Protein AF-A0A3D5JUI8-F1 (afdb_monomer)

Sequence (138 aa):
DAGSLAANGDERTTYNVAFNSLKAGNYEDSAQLFLSFLELYPNGVYTPNALYWLGESYYATRNFPLAEAQFRDLISRYPTHDKASGGLLKIGLSQYGEGKVDQAQATLEQVVSAYPGTDAARTAQDRLQSIRLGQQIR

Radius of gyration: 16.25 Å; Cα contacts (8 Å, |Δi|>4): 179; chains: 1; bounding box: 32×28×53 Å

Structure (mmCIF, N/CA/C/O backbone):
data_AF-A0A3D5JUI8-F1
#
_entry.id   AF-A0A3D5JUI8-F1
#
loop_
_atom_site.group_PDB
_atom_site.id
_atom_site.type_symbol
_atom_site.label_atom_id
_atom_site.label_alt_id
_atom_site.label_comp_id
_atom_site.label_asym_id
_atom_site.label_entity_id
_atom_site.label_seq_id
_atom_site.pdbx_PDB_ins_code
_atom_site.Cartn_x
_atom_site.Cartn_y
_atom_site.Cartn_z
_atom_site.occupancy
_atom_site.B_iso_or_equiv
_atom_site.auth_seq_id
_atom_site.auth_comp_id
_atom_site.auth_asym_id
_atom_site.auth_atom_id
_atom_site.pdbx_PDB_model_num
ATOM 1 N N . ASP A 1 1 ? 11.930 -17.073 -26.092 1.00 52.81 1 ASP A N 1
ATOM 2 C CA . ASP A 1 1 ? 12.515 -16.221 -27.147 1.00 52.81 1 ASP A CA 1
ATOM 3 C C . ASP A 1 1 ? 13.306 -15.096 -26.466 1.00 52.81 1 ASP A C 1
ATOM 5 O O . ASP A 1 1 ? 12.970 -14.732 -25.343 1.00 52.81 1 ASP A O 1
ATOM 9 N N . ALA A 1 2 ? 14.390 -14.629 -27.091 1.00 62.12 2 ALA A N 1
ATOM 10 C CA . ALA A 1 2 ? 15.271 -13.571 -26.598 1.00 62.12 2 ALA A CA 1
ATOM 11 C C . ALA A 1 2 ? 14.560 -12.221 -26.362 1.00 62.12 2 ALA A C 1
ATOM 13 O O . ALA A 1 2 ? 14.955 -11.498 -25.450 1.00 62.12 2 ALA A O 1
ATOM 14 N N . GLY A 1 3 ? 13.489 -11.909 -27.102 1.00 62.62 3 GLY A N 1
ATOM 15 C CA . GLY A 1 3 ? 12.701 -10.684 -26.919 1.00 62.62 3 GLY A CA 1
ATOM 16 C C . GLY A 1 3 ? 12.006 -10.613 -25.556 1.00 62.62 3 GLY A C 1
ATOM 17 O O . GLY A 1 3 ? 12.079 -9.597 -24.872 1.00 62.62 3 GLY A O 1
ATOM 18 N N . SER A 1 4 ? 11.424 -11.727 -25.100 1.00 65.38 4 SER A N 1
ATOM 19 C CA . SER A 1 4 ? 10.832 -11.838 -23.756 1.00 65.38 4 SER A CA 1
ATOM 20 C C . SER A 1 4 ? 11.877 -11.720 -22.638 1.00 65.38 4 SER A C 1
ATOM 22 O O . SER A 1 4 ? 11.580 -11.175 -21.578 1.00 65.38 4 SER A O 1
ATOM 24 N N . LEU A 1 5 ? 13.100 -12.213 -22.854 1.00 66.12 5 LEU A N 1
ATOM 25 C CA . LEU A 1 5 ? 14.176 -12.125 -21.861 1.00 66.12 5 LEU A CA 1
ATOM 26 C C . LEU A 1 5 ? 14.736 -10.702 -21.748 1.00 66.12 5 LEU A C 1
ATOM 28 O O . LEU A 1 5 ? 15.009 -10.257 -20.635 1.00 66.12 5 LEU A O 1
ATOM 32 N N . ALA A 1 6 ? 14.868 -9.993 -22.872 1.00 69.19 6 ALA A N 1
ATOM 33 C CA . ALA A 1 6 ? 15.274 -8.590 -22.897 1.00 69.19 6 ALA A CA 1
ATOM 34 C C . ALA A 1 6 ? 14.216 -7.691 -22.239 1.00 69.19 6 ALA A C 1
ATOM 36 O O . ALA A 1 6 ? 14.548 -6.957 -21.314 1.00 69.19 6 ALA A O 1
ATOM 37 N N . ALA A 1 7 ? 12.937 -7.853 -22.600 1.00 71.31 7 ALA A N 1
ATOM 38 C CA . ALA A 1 7 ? 11.834 -7.107 -21.988 1.00 71.31 7 ALA A CA 1
ATOM 39 C C . ALA A 1 7 ? 11.749 -7.323 -20.465 1.00 71.31 7 ALA A C 1
ATOM 41 O O . ALA A 1 7 ? 11.572 -6.369 -19.714 1.00 71.31 7 ALA A O 1
ATOM 42 N N . ASN A 1 8 ? 11.960 -8.555 -19.989 1.00 74.50 8 ASN A N 1
ATOM 43 C CA . ASN A 1 8 ? 12.016 -8.848 -18.552 1.00 74.50 8 ASN A CA 1
ATOM 44 C C . ASN A 1 8 ? 13.255 -8.236 -17.864 1.00 74.50 8 ASN A C 1
ATOM 46 O O . ASN A 1 8 ? 13.213 -7.917 -16.673 1.00 74.50 8 ASN A O 1
ATOM 50 N N . GLY A 1 9 ? 14.375 -8.113 -18.584 1.00 80.88 9 GLY A N 1
ATOM 51 C CA . GLY A 1 9 ? 15.583 -7.439 -18.107 1.00 80.88 9 GLY A CA 1
ATOM 52 C C . GLY A 1 9 ? 15.373 -5.934 -17.947 1.00 80.88 9 GLY A C 1
ATOM 53 O O . GLY A 1 9 ? 15.749 -5.368 -16.914 1.00 80.88 9 GLY A O 1
ATOM 54 N N . ASP A 1 10 ? 14.710 -5.317 -18.922 1.00 91.50 10 ASP A N 1
ATOM 55 C CA . ASP A 1 10 ? 14.347 -3.901 -18.899 1.00 91.50 10 ASP A CA 1
ATOM 56 C C . ASP A 1 10 ? 13.319 -3.623 -17.794 1.00 91.50 10 ASP A C 1
ATOM 58 O O . ASP A 1 10 ? 13.539 -2.739 -16.965 1.00 91.50 10 ASP A O 1
ATOM 62 N N . GLU A 1 11 ? 12.280 -4.458 -17.675 1.00 94.62 11 GLU A N 1
ATOM 63 C CA . GLU A 1 11 ? 11.277 -4.373 -16.608 1.00 94.62 11 GLU A CA 1
ATOM 64 C C . GLU A 1 11 ? 11.931 -4.438 -15.220 1.00 94.62 11 GLU A C 1
ATOM 66 O O . GLU A 1 11 ? 11.733 -3.557 -14.380 1.00 94.62 11 GLU A O 1
ATOM 71 N N . ARG A 1 12 ? 12.776 -5.448 -14.974 1.00 96.56 12 ARG A N 1
ATOM 72 C CA . ARG A 1 12 ? 13.485 -5.585 -13.693 1.00 96.56 12 ARG A CA 1
ATOM 73 C C . ARG A 1 12 ? 14.333 -4.353 -13.384 1.00 96.56 12 ARG A C 1
ATOM 75 O O . ARG A 1 12 ? 14.403 -3.929 -12.230 1.00 96.56 12 ARG A O 1
ATOM 82 N N . THR A 1 13 ? 15.001 -3.799 -14.391 1.00 96.88 13 THR A N 1
ATOM 83 C CA . THR A 1 13 ? 15.871 -2.632 -14.223 1.00 96.88 13 THR A CA 1
ATOM 84 C C . THR A 1 13 ? 15.052 -1.400 -13.853 1.00 96.88 13 THR A C 1
ATOM 86 O O . THR A 1 13 ? 15.365 -0.750 -12.855 1.00 96.88 13 THR A O 1
ATOM 89 N N . THR A 1 14 ? 13.961 -1.124 -14.573 1.00 97.44 14 THR A N 1
ATOM 90 C CA . THR A 1 14 ? 13.052 -0.011 -14.262 1.00 97.44 14 THR A CA 1
ATOM 91 C C . THR A 1 14 ? 12.440 -0.160 -12.867 1.00 97.44 14 THR A C 1
ATOM 93 O O . THR A 1 14 ? 12.441 0.795 -12.089 1.00 97.44 14 THR A O 1
ATOM 96 N N . TYR A 1 15 ? 11.997 -1.367 -12.500 1.00 98.50 15 TYR A N 1
ATOM 97 C CA . TYR A 1 15 ? 11.473 -1.652 -11.163 1.00 98.50 15 TYR A CA 1
ATOM 98 C C . TYR A 1 15 ? 12.509 -1.366 -10.064 1.00 98.50 15 TYR A C 1
ATOM 100 O O . TYR A 1 15 ? 12.202 -0.721 -9.060 1.00 98.50 15 TYR A O 1
ATOM 108 N N . ASN A 1 16 ? 13.755 -1.813 -10.249 1.00 98.44 16 ASN A N 1
ATOM 109 C CA . ASN A 1 16 ? 14.815 -1.635 -9.257 1.00 98.44 16 ASN A CA 1
ATOM 110 C C . ASN A 1 16 ? 15.159 -0.159 -9.017 1.00 98.44 16 ASN A C 1
ATOM 112 O O . ASN A 1 16 ? 15.476 0.206 -7.887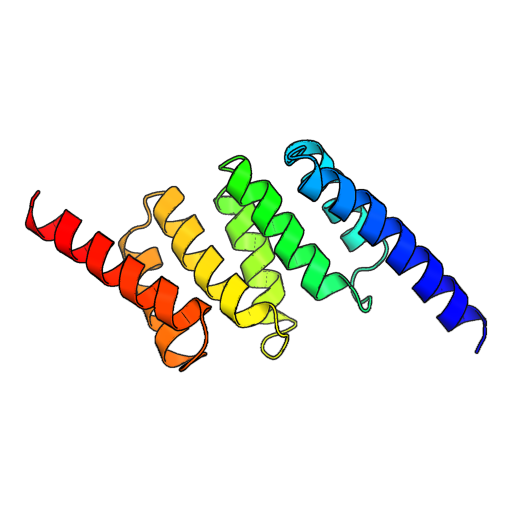 1.00 98.44 16 ASN A O 1
ATOM 116 N N . VAL A 1 17 ? 15.077 0.696 -10.042 1.00 98.50 17 VAL A N 1
ATOM 117 C CA . VAL A 1 17 ? 15.276 2.147 -9.887 1.00 98.50 17 VAL A CA 1
ATOM 118 C C . VAL A 1 17 ? 14.219 2.735 -8.947 1.00 98.50 17 VAL A C 1
ATOM 120 O O . VAL A 1 17 ? 14.570 3.390 -7.963 1.00 98.50 17 VAL A O 1
ATOM 123 N N . ALA A 1 18 ? 12.939 2.431 -9.183 1.00 98.56 18 ALA A N 1
ATOM 124 C CA . ALA A 1 18 ? 11.836 2.875 -8.330 1.00 98.56 18 ALA A CA 1
ATOM 125 C C . ALA A 1 18 ? 11.953 2.336 -6.892 1.00 98.56 18 ALA A C 1
ATOM 127 O O . ALA A 1 18 ? 11.775 3.069 -5.914 1.00 98.56 18 ALA A O 1
ATOM 128 N N . PHE A 1 19 ? 12.318 1.059 -6.759 1.00 98.62 19 PHE A N 1
ATOM 129 C CA . PHE A 1 19 ? 12.464 0.394 -5.469 1.00 98.62 19 PHE A CA 1
ATOM 130 C C . PHE A 1 19 ? 13.663 0.909 -4.660 1.00 98.62 19 PHE A C 1
ATOM 132 O O . PHE A 1 19 ? 13.582 1.028 -3.438 1.00 98.62 19 PHE A O 1
ATOM 139 N N . ASN A 1 20 ? 14.770 1.268 -5.313 1.00 98.75 20 ASN A N 1
ATOM 140 C CA . ASN A 1 20 ? 15.912 1.879 -4.634 1.00 98.75 20 ASN A CA 1
ATOM 141 C C . ASN A 1 20 ? 15.560 3.255 -4.057 1.00 98.75 20 ASN A C 1
ATOM 143 O O . ASN A 1 20 ? 15.984 3.562 -2.945 1.00 98.75 20 ASN A O 1
ATOM 147 N N . SER A 1 21 ? 14.741 4.040 -4.765 1.00 98.75 21 SER A N 1
ATOM 148 C CA . SER A 1 21 ? 14.217 5.310 -4.251 1.00 98.75 21 SER A CA 1
ATOM 149 C C . SER A 1 21 ? 13.364 5.103 -2.990 1.00 98.75 21 SER A C 1
ATOM 151 O O . SER A 1 21 ? 13.581 5.762 -1.972 1.00 98.75 21 SER A O 1
ATOM 153 N N . LEU A 1 22 ? 12.488 4.087 -2.995 1.00 98.62 22 LEU A N 1
ATOM 154 C CA . LEU A 1 22 ? 11.706 3.692 -1.815 1.00 98.62 22 LEU A CA 1
ATOM 155 C C . LEU A 1 22 ? 12.609 3.332 -0.632 1.00 98.62 22 LEU A C 1
ATOM 157 O O . LEU A 1 22 ? 12.411 3.824 0.477 1.00 98.62 22 LEU A O 1
ATOM 161 N N . LYS A 1 23 ? 13.624 2.491 -0.863 1.00 98.44 23 LYS A N 1
ATOM 162 C CA . LYS A 1 23 ? 14.578 2.074 0.176 1.00 98.44 23 LYS A CA 1
ATOM 163 C C . LYS A 1 23 ? 15.387 3.234 0.753 1.00 98.44 23 LYS A C 1
ATOM 165 O O . LYS A 1 23 ? 15.807 3.149 1.903 1.00 98.44 23 LYS A O 1
ATOM 170 N N . ALA A 1 24 ? 15.624 4.277 -0.038 1.00 98.56 24 ALA A N 1
ATOM 171 C CA . ALA A 1 24 ? 16.285 5.496 0.410 1.00 98.56 24 ALA A CA 1
ATOM 172 C C . ALA A 1 24 ? 15.360 6.413 1.236 1.00 98.56 24 ALA A C 1
ATOM 174 O O . ALA A 1 24 ? 15.831 7.400 1.790 1.00 98.56 24 ALA A O 1
ATOM 175 N N . GLY A 1 25 ? 14.065 6.090 1.342 1.00 98.44 25 GLY A N 1
ATOM 176 C CA . GLY A 1 25 ? 13.062 6.927 2.003 1.00 98.44 25 GLY A CA 1
ATOM 177 C C . GLY A 1 25 ? 12.546 8.073 1.129 1.00 98.44 25 GLY A C 1
ATOM 178 O O . GLY A 1 25 ? 11.786 8.914 1.608 1.00 98.44 25 GLY A O 1
ATOM 179 N N . ASN A 1 26 ? 12.917 8.103 -0.152 1.00 98.69 26 ASN A N 1
ATOM 180 C CA . ASN A 1 26 ? 12.501 9.127 -1.107 1.00 98.69 26 ASN A CA 1
ATOM 181 C C . ASN A 1 26 ? 11.126 8.756 -1.678 1.00 98.69 26 ASN A C 1
ATOM 183 O O . ASN A 1 26 ? 10.984 8.353 -2.832 1.00 98.69 26 ASN A O 1
ATOM 187 N N . TYR A 1 27 ? 10.097 8.812 -0.835 1.00 98.62 27 TYR A N 1
ATOM 188 C CA . TYR A 1 27 ? 8.779 8.267 -1.166 1.00 98.62 27 TYR A CA 1
ATOM 189 C C . TYR A 1 27 ? 8.077 9.010 -2.313 1.00 98.62 27 TYR A C 1
ATOM 191 O O . TYR A 1 27 ? 7.399 8.372 -3.114 1.00 98.62 27 TYR A O 1
ATOM 199 N N . GLU A 1 28 ? 8.260 10.326 -2.439 1.00 98.56 28 GLU A N 1
ATOM 200 C CA . GLU A 1 28 ? 7.693 11.103 -3.555 1.00 98.56 28 GLU A CA 1
ATOM 201 C C . GLU A 1 28 ? 8.310 10.686 -4.898 1.00 98.56 28 GLU A C 1
ATOM 203 O O . GLU A 1 28 ? 7.583 10.322 -5.824 1.00 98.56 28 GLU A O 1
ATOM 208 N N . ASP A 1 29 ? 9.643 10.629 -4.973 1.00 98.69 29 ASP A N 1
ATOM 209 C CA . ASP A 1 29 ? 10.366 10.151 -6.158 1.00 98.69 29 ASP A CA 1
ATOM 210 C C . ASP A 1 29 ? 10.005 8.700 -6.481 1.00 98.69 29 ASP A C 1
ATOM 212 O O . ASP A 1 29 ? 9.784 8.336 -7.635 1.00 98.69 29 ASP A O 1
ATOM 216 N N . SER A 1 30 ? 9.925 7.850 -5.455 1.00 98.88 30 SER A N 1
ATOM 217 C CA . SER A 1 30 ? 9.511 6.460 -5.610 1.00 98.88 30 SER A CA 1
ATOM 218 C C . SER A 1 30 ? 8.117 6.347 -6.223 1.00 98.88 30 SER A C 1
ATOM 220 O O . SER A 1 30 ? 7.926 5.527 -7.121 1.00 98.88 30 SER A O 1
ATOM 222 N N . ALA A 1 31 ? 7.161 7.172 -5.786 1.00 98.88 31 ALA A N 1
ATOM 223 C CA . ALA A 1 31 ? 5.819 7.169 -6.349 1.00 98.88 31 ALA A CA 1
ATOM 224 C C . ALA A 1 31 ? 5.833 7.539 -7.840 1.00 98.88 31 ALA A C 1
ATOM 226 O O . ALA A 1 31 ? 5.231 6.834 -8.647 1.00 98.88 31 ALA A O 1
ATOM 227 N N . GLN A 1 32 ? 6.579 8.576 -8.230 1.00 98.75 32 GLN A N 1
ATOM 228 C CA . GLN A 1 32 ? 6.706 8.956 -9.643 1.00 98.75 32 GLN A CA 1
AT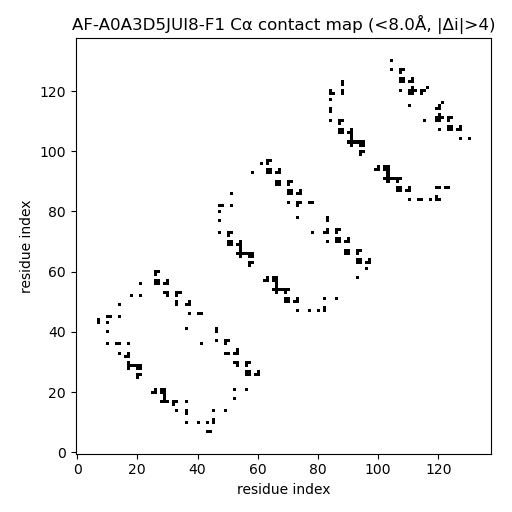OM 229 C C . GLN A 1 32 ? 7.349 7.846 -10.485 1.00 98.75 32 GLN A C 1
ATOM 231 O O . GLN A 1 32 ? 6.878 7.528 -11.574 1.00 98.75 32 GLN A O 1
ATOM 236 N N . LEU A 1 33 ? 8.396 7.202 -9.967 1.00 98.81 33 LEU A N 1
ATOM 237 C CA . LEU A 1 33 ? 9.080 6.120 -10.674 1.00 98.81 33 LEU A CA 1
ATOM 238 C C . LEU A 1 33 ? 8.201 4.868 -10.817 1.00 98.81 33 LEU A C 1
ATOM 240 O O . LEU A 1 33 ? 8.219 4.235 -11.873 1.00 98.81 33 LEU A O 1
ATOM 244 N N . PHE A 1 34 ? 7.419 4.510 -9.794 1.00 98.81 34 PHE A N 1
ATOM 245 C CA . PHE A 1 34 ? 6.488 3.384 -9.892 1.00 98.81 34 PHE A CA 1
ATOM 246 C C . PHE A 1 34 ? 5.271 3.688 -10.773 1.00 98.81 34 PHE A C 1
ATOM 248 O O . PHE A 1 34 ? 4.808 2.779 -11.457 1.00 98.81 34 PHE A O 1
ATOM 255 N N . LEU A 1 35 ? 4.784 4.933 -10.817 1.00 98.56 35 LEU A N 1
ATOM 256 C CA . LEU A 1 35 ? 3.768 5.347 -11.792 1.00 98.56 35 LEU A CA 1
ATOM 257 C C . LEU A 1 35 ? 4.265 5.119 -13.224 1.00 98.56 35 LEU A C 1
ATOM 259 O O . LEU A 1 35 ? 3.643 4.367 -13.971 1.00 98.56 35 LEU A O 1
ATOM 263 N N . SER A 1 36 ? 5.435 5.665 -13.569 1.00 98.38 36 SER A N 1
ATOM 264 C CA . SER A 1 36 ? 6.044 5.470 -14.892 1.00 98.38 36 SER A CA 1
ATOM 265 C C . SER A 1 36 ? 6.301 3.992 -15.202 1.00 98.38 36 SER A C 1
ATOM 267 O O . SER A 1 36 ? 6.106 3.541 -16.328 1.00 98.38 36 SER A O 1
ATOM 269 N N . PHE A 1 37 ? 6.712 3.204 -14.202 1.00 98.56 37 PHE A N 1
ATOM 270 C CA . PHE A 1 37 ? 6.860 1.757 -14.356 1.00 98.56 37 PHE A CA 1
ATOM 271 C C . PHE A 1 37 ? 5.536 1.086 -14.754 1.00 98.56 37 PHE A C 1
ATOM 273 O O . PHE A 1 37 ? 5.526 0.251 -15.655 1.00 98.56 37 PHE A O 1
ATOM 280 N N . LEU A 1 38 ? 4.427 1.439 -14.099 1.00 98.25 38 LEU A N 1
ATOM 281 C CA . LEU A 1 38 ? 3.111 0.847 -14.359 1.00 98.25 38 LEU A CA 1
ATOM 282 C C . LEU A 1 38 ? 2.526 1.270 -15.714 1.00 98.25 38 LEU A C 1
ATOM 284 O O . LEU A 1 38 ? 1.760 0.505 -16.296 1.00 98.25 38 LEU A O 1
ATOM 288 N N . GLU A 1 39 ? 2.908 2.435 -16.240 1.00 97.56 39 GLU A N 1
ATOM 289 C CA . GLU A 1 39 ? 2.573 2.850 -17.609 1.00 97.56 39 GLU A CA 1
ATOM 290 C C . GLU A 1 39 ? 3.325 2.022 -18.663 1.00 97.56 39 GLU A C 1
ATOM 292 O O . GLU A 1 39 ? 2.740 1.616 -19.668 1.00 97.56 39 GLU A O 1
ATOM 297 N N . LEU A 1 40 ? 4.610 1.737 -18.426 1.00 96.50 40 LEU A N 1
ATOM 298 C CA . LEU A 1 40 ? 5.458 0.966 -19.344 1.00 96.50 40 LEU A CA 1
ATOM 299 C C . LEU A 1 40 ? 5.174 -0.539 -19.294 1.00 96.50 40 LEU A C 1
ATOM 301 O O . LEU A 1 40 ? 5.174 -1.215 -20.324 1.00 96.50 40 LEU A O 1
ATOM 305 N N . TYR A 1 41 ? 4.918 -1.065 -18.097 1.00 97.00 41 TYR A N 1
ATOM 306 C CA . TYR A 1 41 ? 4.731 -2.489 -17.835 1.00 97.00 41 TYR A CA 1
ATOM 307 C C . TYR A 1 41 ? 3.402 -2.727 -17.108 1.00 97.00 41 TYR A C 1
ATOM 309 O O . TYR A 1 41 ? 3.386 -3.189 -15.963 1.00 97.00 41 TYR A O 1
ATOM 317 N N . PRO A 1 42 ? 2.251 -2.443 -17.749 1.00 96.25 42 PRO A N 1
ATOM 318 C CA . PRO A 1 42 ? 0.957 -2.526 -17.084 1.00 96.25 42 PRO A CA 1
ATOM 319 C C . PRO A 1 42 ? 0.570 -3.957 -16.716 1.00 96.25 42 PRO A C 1
ATOM 321 O O . PRO A 1 42 ? -0.241 -4.122 -15.821 1.00 96.25 42 PRO A O 1
ATOM 324 N N . ASN A 1 43 ? 1.122 -4.985 -17.369 1.00 95.00 43 ASN A N 1
ATOM 325 C CA . ASN A 1 43 ? 0.850 -6.406 -17.092 1.00 95.00 43 ASN A CA 1
ATOM 326 C C . ASN A 1 43 ? 2.145 -7.232 -16.963 1.00 95.00 43 ASN A C 1
ATOM 328 O O . ASN A 1 43 ? 2.163 -8.419 -17.290 1.00 95.00 43 ASN A O 1
ATOM 332 N N . GLY A 1 44 ? 3.236 -6.584 -16.561 1.00 95.38 44 GLY A N 1
ATOM 333 C CA . GLY A 1 44 ? 4.532 -7.214 -16.349 1.00 95.38 44 GLY A CA 1
ATOM 334 C C . GLY A 1 44 ? 4.579 -8.094 -15.097 1.00 95.38 44 GLY A C 1
ATOM 335 O O . GLY A 1 44 ? 3.671 -8.103 -14.258 1.00 95.38 44 GLY A O 1
ATOM 336 N N . VAL A 1 45 ? 5.663 -8.856 -14.957 1.00 96.06 45 VAL A N 1
ATOM 337 C CA . VAL A 1 45 ? 5.843 -9.777 -13.821 1.00 96.06 45 VAL A CA 1
ATOM 338 C C . VAL A 1 45 ? 6.022 -9.037 -12.490 1.00 96.06 45 VAL A C 1
ATOM 340 O O . VAL A 1 45 ? 5.722 -9.586 -11.428 1.00 96.06 45 VAL A O 1
ATOM 343 N N . TYR A 1 46 ? 6.475 -7.782 -12.525 1.00 97.94 46 TYR A N 1
ATOM 344 C CA . TYR A 1 46 ? 6.642 -6.928 -11.353 1.00 97.94 46 TYR A CA 1
ATOM 345 C C . TYR A 1 46 ? 5.458 -5.984 -11.112 1.00 97.94 46 TYR A C 1
ATOM 347 O O . TYR A 1 46 ? 5.428 -5.363 -10.050 1.00 97.94 46 TYR A O 1
ATOM 355 N N . THR A 1 47 ? 4.450 -5.912 -11.992 1.00 98.62 47 THR A N 1
ATOM 356 C CA . THR A 1 47 ? 3.257 -5.056 -11.806 1.00 98.62 47 THR A CA 1
ATOM 357 C C . THR A 1 47 ? 2.591 -5.226 -10.433 1.00 98.62 47 THR A C 1
ATOM 359 O O . THR A 1 47 ? 2.358 -4.208 -9.780 1.00 98.62 47 THR A O 1
ATOM 362 N N . PRO A 1 48 ? 2.345 -6.447 -9.904 1.00 98.62 48 PRO A N 1
ATOM 363 C CA . PRO A 1 48 ? 1.729 -6.588 -8.581 1.00 98.62 48 PRO A CA 1
ATOM 364 C C . PRO A 1 48 ? 2.603 -6.003 -7.460 1.00 98.62 48 PRO A C 1
ATOM 366 O O . PRO A 1 48 ? 2.107 -5.433 -6.489 1.00 98.62 48 PRO A O 1
ATOM 369 N N . ASN A 1 49 ? 3.926 -6.121 -7.591 1.00 98.75 49 ASN A N 1
ATOM 370 C CA . ASN A 1 49 ? 4.865 -5.546 -6.632 1.00 98.75 49 ASN A CA 1
ATOM 371 C C . ASN A 1 49 ? 4.924 -4.019 -6.769 1.00 98.75 49 ASN A C 1
ATOM 373 O O . ASN A 1 49 ? 4.935 -3.326 -5.758 1.00 98.75 49 ASN A O 1
ATOM 377 N N . ALA A 1 50 ? 4.918 -3.492 -7.993 1.00 98.81 50 ALA A N 1
ATOM 378 C CA . ALA A 1 50 ? 4.920 -2.057 -8.255 1.00 98.81 50 ALA A CA 1
ATOM 379 C C . ALA A 1 50 ? 3.646 -1.370 -7.742 1.00 98.81 50 ALA A C 1
ATOM 381 O O . ALA A 1 50 ? 3.754 -0.331 -7.102 1.00 98.81 50 ALA A O 1
ATOM 382 N N . LEU A 1 51 ? 2.464 -1.975 -7.918 1.00 98.94 51 LEU A N 1
ATOM 383 C CA . LEU A 1 51 ? 1.214 -1.479 -7.323 1.00 98.94 51 LEU A CA 1
ATOM 384 C C . LEU A 1 51 ? 1.309 -1.405 -5.796 1.00 98.94 51 LEU A C 1
ATOM 386 O O . LEU A 1 51 ? 0.949 -0.394 -5.194 1.00 98.94 51 LEU A O 1
ATOM 390 N N . TYR A 1 52 ? 1.843 -2.458 -5.168 1.00 98.94 52 TYR A N 1
ATOM 391 C CA . TYR A 1 52 ? 2.042 -2.481 -3.722 1.00 98.94 52 TYR A CA 1
ATOM 392 C C . TYR A 1 52 ? 2.983 -1.360 -3.262 1.00 98.94 52 TYR A C 1
ATOM 394 O O . TYR A 1 52 ? 2.652 -0.609 -2.348 1.00 98.94 52 TYR A O 1
ATOM 402 N N . TRP A 1 53 ? 4.147 -1.217 -3.897 1.00 98.88 53 TRP A N 1
ATOM 403 C CA . TRP A 1 53 ? 5.140 -0.228 -3.483 1.00 98.88 53 TRP A CA 1
ATOM 404 C C . TRP A 1 53 ? 4.751 1.208 -3.824 1.00 98.88 53 TRP A C 1
ATOM 406 O O . TRP A 1 53 ? 5.056 2.104 -3.045 1.00 98.88 53 TRP A O 1
ATOM 416 N N . LEU A 1 54 ? 4.015 1.435 -4.913 1.00 98.94 54 LEU A N 1
ATOM 417 C CA . LEU A 1 54 ? 3.406 2.733 -5.187 1.00 98.94 54 LEU A CA 1
ATOM 418 C C . LEU A 1 54 ? 2.406 3.105 -4.087 1.00 98.94 54 LEU A C 1
ATOM 420 O O . LEU A 1 54 ? 2.439 4.222 -3.570 1.00 98.94 54 LEU A O 1
ATOM 424 N N . GLY A 1 55 ? 1.558 2.152 -3.688 1.00 98.88 55 GLY A N 1
ATOM 425 C CA . GLY A 1 55 ? 0.649 2.320 -2.559 1.00 98.88 55 GLY A CA 1
ATOM 426 C C . GLY A 1 55 ? 1.387 2.648 -1.258 1.00 98.88 55 GLY A C 1
ATOM 427 O O . GLY A 1 55 ? 0.998 3.576 -0.551 1.00 98.88 55 GLY A O 1
ATOM 428 N N . GLU A 1 56 ? 2.487 1.950 -0.961 1.00 98.88 56 GLU A N 1
ATOM 429 C CA . GLU A 1 56 ? 3.326 2.222 0.216 1.00 98.88 56 GLU A CA 1
ATOM 430 C C . GLU A 1 56 ? 3.949 3.623 0.175 1.00 98.88 56 GLU A C 1
ATOM 432 O O . GLU A 1 56 ? 3.935 4.324 1.186 1.00 98.88 56 GLU A O 1
ATOM 437 N N . SER A 1 57 ? 4.448 4.058 -0.983 1.00 98.94 57 SER A N 1
ATOM 438 C CA . SER A 1 57 ? 5.017 5.396 -1.174 1.00 98.94 57 SER A CA 1
ATOM 439 C C . SER A 1 57 ? 3.972 6.499 -0.970 1.00 98.94 57 SER A C 1
ATOM 441 O O . SER A 1 57 ? 4.228 7.491 -0.276 1.00 98.94 57 SER A O 1
ATOM 443 N N . TYR A 1 58 ? 2.749 6.310 -1.473 1.00 98.94 58 TYR A N 1
ATOM 444 C CA . TYR A 1 58 ? 1.641 7.222 -1.180 1.00 98.94 58 TYR A CA 1
ATOM 445 C C . TYR A 1 58 ? 1.225 7.195 0.289 1.00 98.94 58 TYR A C 1
ATOM 447 O O . TYR A 1 58 ? 0.983 8.245 0.883 1.00 98.94 58 TYR A O 1
ATOM 455 N N . TYR A 1 59 ? 1.180 6.019 0.909 1.00 98.88 59 TYR A N 1
ATOM 456 C CA . TYR A 1 59 ? 0.855 5.894 2.325 1.00 98.88 59 TYR A CA 1
ATOM 457 C C . TYR A 1 59 ? 1.887 6.619 3.204 1.00 98.88 59 TYR A C 1
ATOM 459 O O . TYR A 1 59 ? 1.513 7.358 4.116 1.00 98.88 59 TYR A O 1
ATOM 467 N N . ALA A 1 60 ? 3.180 6.461 2.906 1.00 98.69 60 ALA A N 1
ATOM 468 C CA . ALA A 1 60 ? 4.279 7.104 3.627 1.00 98.69 60 ALA A CA 1
ATOM 469 C C . ALA A 1 60 ? 4.223 8.640 3.544 1.00 98.69 60 ALA A C 1
ATOM 471 O O . ALA A 1 60 ? 4.558 9.329 4.505 1.00 98.69 60 ALA A O 1
ATOM 472 N N . THR A 1 61 ? 3.725 9.169 2.426 1.00 98.56 61 THR A N 1
ATOM 473 C CA . THR A 1 61 ? 3.503 10.607 2.197 1.00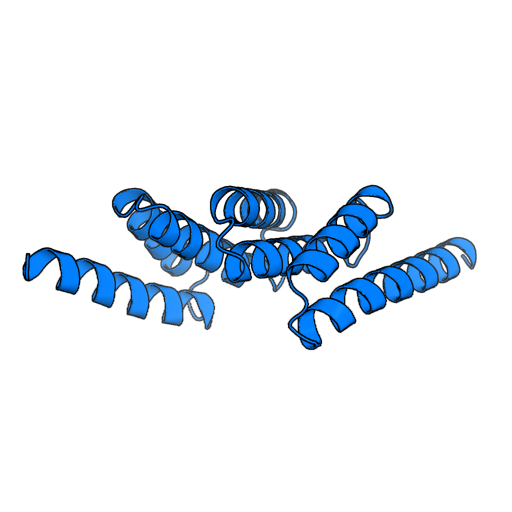 98.56 61 THR A CA 1
ATOM 474 C C . THR A 1 61 ? 2.104 11.076 2.612 1.00 98.56 61 THR A C 1
ATOM 476 O O . THR A 1 61 ? 1.728 12.215 2.353 1.00 98.56 61 THR A O 1
ATOM 479 N N . ARG A 1 62 ? 1.327 10.219 3.294 1.00 98.56 62 ARG A N 1
ATOM 480 C CA . ARG A 1 62 ? -0.048 10.478 3.765 1.00 98.56 62 ARG A CA 1
ATOM 481 C C . ARG A 1 62 ? -1.059 10.780 2.654 1.00 98.56 62 ARG A C 1
ATOM 483 O O . ARG A 1 62 ? -2.158 11.258 2.933 1.00 98.56 62 ARG A O 1
ATOM 490 N N . ASN A 1 63 ? -0.738 10.431 1.414 1.00 98.75 63 ASN A N 1
ATOM 491 C CA . ASN A 1 63 ? -1.652 10.456 0.278 1.00 98.75 63 ASN A CA 1
ATOM 492 C C . ASN A 1 63 ? -2.569 9.222 0.312 1.00 98.75 63 ASN A C 1
ATOM 494 O O . ASN A 1 63 ? -2.587 8.405 -0.607 1.00 98.75 63 ASN A O 1
ATOM 498 N N . PHE A 1 64 ? -3.323 9.064 1.401 1.00 98.81 64 PHE A N 1
ATOM 499 C CA . PHE A 1 64 ? -4.124 7.869 1.671 1.00 98.81 64 PHE A CA 1
ATOM 500 C C . PHE A 1 64 ? -5.147 7.515 0.576 1.00 98.81 64 PHE A C 1
ATOM 502 O O . PHE A 1 64 ? -5.235 6.330 0.263 1.00 98.81 64 PHE A O 1
ATOM 509 N N . PRO A 1 65 ? -5.854 8.469 -0.071 1.00 98.75 65 PRO A N 1
ATOM 510 C CA . PRO A 1 65 ? -6.752 8.127 -1.176 1.00 98.75 65 PRO A CA 1
ATOM 511 C C . PRO A 1 65 ? -6.015 7.488 -2.363 1.00 98.75 65 PRO A C 1
ATOM 513 O O . PRO A 1 65 ? -6.493 6.520 -2.953 1.00 98.75 65 PRO A O 1
ATOM 516 N N . LEU A 1 66 ? -4.824 8.002 -2.698 1.00 98.81 66 LEU A N 1
ATOM 517 C CA . LEU A 1 66 ? -4.001 7.452 -3.778 1.00 98.81 66 LEU A CA 1
ATOM 518 C C . LEU A 1 66 ? -3.435 6.084 -3.397 1.00 98.81 66 LEU A C 1
ATOM 520 O O . LEU A 1 66 ? -3.439 5.178 -4.228 1.00 98.81 66 LEU A O 1
ATOM 524 N N . ALA A 1 67 ? -3.013 5.920 -2.141 1.00 98.94 67 ALA A N 1
ATOM 525 C CA . ALA A 1 67 ? -2.567 4.640 -1.605 1.00 98.94 67 ALA A CA 1
ATOM 526 C C . ALA A 1 67 ? -3.675 3.579 -1.691 1.00 98.94 67 ALA A C 1
ATOM 528 O O . ALA A 1 67 ? -3.457 2.505 -2.253 1.00 98.94 67 ALA A O 1
ATOM 529 N N . GLU A 1 68 ? -4.879 3.902 -1.202 1.00 98.88 68 GLU A N 1
ATOM 530 C CA . GLU A 1 68 ? -6.048 3.019 -1.250 1.00 98.88 68 GLU A CA 1
ATOM 531 C C . GLU A 1 68 ? -6.329 2.548 -2.683 1.00 98.88 68 GLU A C 1
ATOM 533 O O . GLU A 1 68 ? -6.529 1.352 -2.905 1.00 98.88 68 GLU A O 1
ATOM 538 N N . ALA A 1 69 ? -6.290 3.460 -3.659 1.00 98.81 69 ALA A N 1
ATOM 539 C CA . ALA A 1 69 ? -6.529 3.134 -5.061 1.00 98.81 69 ALA A CA 1
ATOM 540 C C . ALA A 1 69 ? -5.546 2.079 -5.602 1.00 98.81 69 ALA A C 1
ATOM 542 O O . ALA A 1 69 ? -5.980 1.123 -6.245 1.00 98.81 69 ALA A O 1
ATOM 543 N N . GLN A 1 70 ? -4.248 2.188 -5.291 1.00 98.88 70 GLN A N 1
ATOM 544 C CA . GLN A 1 70 ? -3.252 1.232 -5.797 1.00 98.88 70 GLN A CA 1
ATOM 545 C C . GLN A 1 70 ? -3.401 -0.151 -5.169 1.00 98.88 70 GLN A C 1
ATOM 547 O O . GLN A 1 70 ? -3.315 -1.172 -5.852 1.00 98.88 70 GLN A O 1
ATOM 552 N N . PHE A 1 71 ? -3.665 -0.204 -3.862 1.00 98.94 71 PHE A N 1
ATOM 553 C CA . PHE A 1 71 ? -3.893 -1.476 -3.187 1.00 98.94 71 PHE A CA 1
ATOM 554 C C . PHE A 1 71 ? -5.193 -2.145 -3.646 1.00 98.94 71 PHE A C 1
ATOM 556 O O . PHE A 1 71 ? -5.246 -3.371 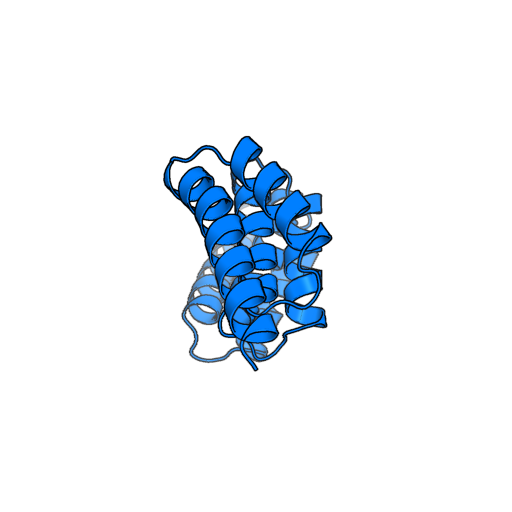-3.747 1.00 98.94 71 PHE A O 1
ATOM 563 N N . ARG A 1 72 ? -6.233 -1.365 -3.975 1.00 98.75 72 ARG A N 1
ATOM 564 C CA . ARG A 1 72 ? -7.457 -1.897 -4.592 1.00 98.75 72 ARG A CA 1
ATOM 565 C C . ARG A 1 72 ? -7.184 -2.486 -5.970 1.00 98.75 72 ARG A C 1
ATOM 567 O O . ARG A 1 72 ? -7.669 -3.583 -6.238 1.00 98.75 72 ARG A O 1
ATOM 574 N N . ASP A 1 73 ? -6.392 -1.811 -6.804 1.00 98.75 73 ASP A N 1
ATOM 575 C CA . ASP A 1 73 ? -6.017 -2.342 -8.121 1.00 98.75 73 ASP A CA 1
ATOM 576 C C . ASP A 1 73 ? -5.235 -3.658 -7.993 1.00 98.75 73 ASP A C 1
ATOM 578 O O . ASP A 1 73 ? -5.561 -4.647 -8.651 1.00 98.75 73 ASP A O 1
ATOM 582 N N . LEU A 1 74 ? -4.285 -3.720 -7.051 1.00 98.75 74 LEU A N 1
ATOM 583 C CA . LEU A 1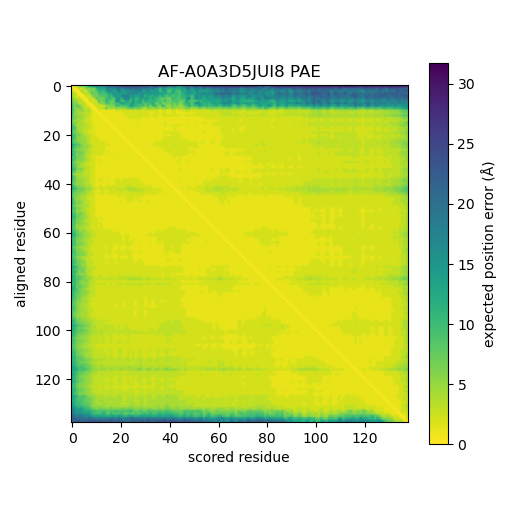 74 ? -3.535 -4.938 -6.738 1.00 98.75 74 LEU A CA 1
ATOM 584 C C . LEU A 1 74 ? -4.455 -6.118 -6.409 1.00 98.75 74 LEU A C 1
ATOM 586 O O . LEU A 1 74 ? -4.287 -7.197 -6.968 1.00 98.75 74 LEU A O 1
ATOM 590 N N . ILE A 1 75 ? -5.414 -5.938 -5.501 1.00 98.12 75 ILE A N 1
ATOM 591 C CA . ILE A 1 75 ? -6.288 -7.034 -5.051 1.00 98.12 75 ILE A CA 1
ATOM 592 C C . ILE A 1 75 ? -7.293 -7.415 -6.135 1.00 98.12 75 ILE A C 1
ATOM 594 O O . ILE A 1 75 ? -7.599 -8.593 -6.291 1.00 98.12 75 ILE A O 1
ATOM 598 N N . SER A 1 76 ? -7.794 -6.433 -6.886 1.00 98.19 76 SER A N 1
ATOM 599 C CA . SER A 1 76 ? -8.718 -6.663 -7.997 1.00 98.19 76 SER A CA 1
ATOM 600 C C . SER A 1 76 ? -8.079 -7.537 -9.079 1.00 98.19 76 SER A C 1
ATOM 602 O O . SER A 1 76 ? -8.696 -8.474 -9.582 1.00 98.19 76 SER A O 1
ATOM 604 N N . ARG A 1 77 ? -6.814 -7.259 -9.412 1.00 98.00 77 ARG A N 1
ATOM 605 C CA . ARG A 1 77 ? -6.115 -7.893 -10.537 1.00 98.00 77 ARG A CA 1
ATOM 606 C C . ARG A 1 77 ? -5.295 -9.114 -10.141 1.00 98.00 77 ARG A C 1
ATOM 608 O O . ARG A 1 77 ? -5.132 -10.025 -10.948 1.00 98.00 77 ARG A O 1
ATOM 615 N N . TYR A 1 78 ? -4.787 -9.149 -8.912 1.00 97.88 78 TYR A N 1
ATOM 616 C CA . TYR A 1 78 ? -3.860 -10.172 -8.430 1.00 97.88 78 TYR A CA 1
ATOM 617 C C . TYR A 1 78 ? -4.237 -10.688 -7.027 1.00 97.88 78 TYR A C 1
ATOM 619 O O . TYR A 1 78 ? -3.399 -10.670 -6.120 1.00 97.88 78 TYR A O 1
ATOM 627 N N . PRO A 1 79 ? -5.471 -11.190 -6.821 1.00 96.38 79 PRO A N 1
ATOM 6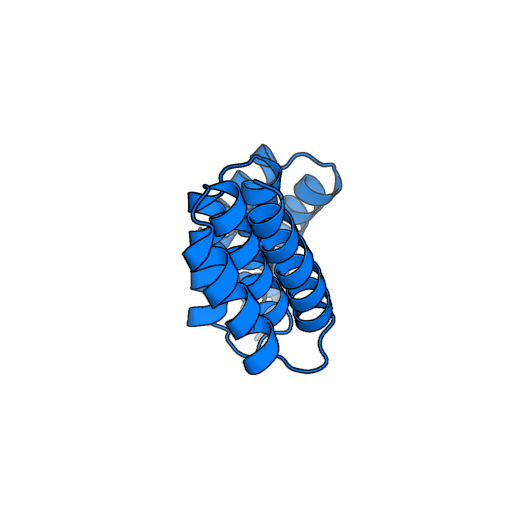28 C CA . PRO A 1 79 ? -5.978 -11.566 -5.495 1.00 96.38 79 PRO A CA 1
ATOM 629 C C . PRO A 1 79 ? -5.197 -12.705 -4.819 1.00 96.38 79 PRO A C 1
ATOM 631 O O . PRO A 1 79 ? -5.262 -12.857 -3.604 1.00 96.38 79 PRO A O 1
ATOM 634 N N . THR A 1 80 ? -4.452 -13.509 -5.582 1.00 95.56 80 THR A N 1
ATOM 635 C CA . THR A 1 80 ? -3.662 -14.642 -5.069 1.00 95.56 80 THR A CA 1
ATOM 636 C C . THR A 1 80 ? -2.166 -14.344 -4.959 1.00 95.56 80 THR A C 1
ATOM 638 O O . THR A 1 80 ? -1.397 -15.239 -4.623 1.00 95.56 80 THR A O 1
ATOM 641 N N . HIS A 1 81 ? -1.722 -13.129 -5.293 1.00 98.00 81 HIS A N 1
ATOM 642 C CA . HIS A 1 81 ? -0.307 -12.763 -5.217 1.00 98.00 81 HIS A CA 1
ATOM 643 C C . HIS A 1 81 ? 0.122 -12.562 -3.758 1.00 98.00 81 HIS A C 1
ATOM 645 O O . HIS A 1 81 ? -0.653 -12.060 -2.947 1.00 98.00 81 HIS A O 1
ATOM 651 N N . ASP A 1 82 ? 1.388 -12.833 -3.434 1.00 97.31 82 ASP A N 1
ATOM 652 C CA . ASP A 1 82 ? 1.934 -12.726 -2.068 1.00 97.31 82 ASP A CA 1
ATOM 653 C C . ASP A 1 82 ? 1.766 -11.333 -1.426 1.00 97.31 82 ASP A C 1
ATOM 655 O O . ASP A 1 82 ? 1.853 -11.175 -0.211 1.00 97.31 82 ASP A O 1
ATOM 659 N N . LYS A 1 83 ? 1.529 -10.294 -2.240 1.00 98.12 83 LYS A N 1
ATOM 660 C CA . LYS A 1 83 ? 1.263 -8.916 -1.785 1.00 98.12 83 LYS A CA 1
ATOM 661 C C . LYS A 1 83 ? -0.213 -8.617 -1.516 1.00 98.12 83 LYS A C 1
ATOM 663 O O . LYS A 1 83 ? -0.499 -7.577 -0.934 1.00 98.12 83 LYS A O 1
ATOM 668 N N . ALA A 1 84 ? -1.144 -9.482 -1.913 1.00 98.38 84 ALA A N 1
ATOM 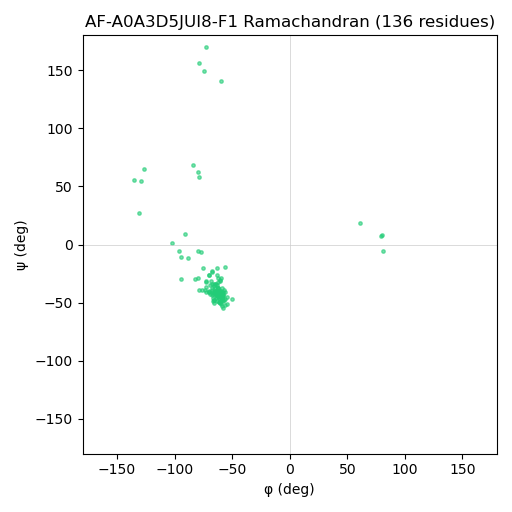669 C CA . ALA A 1 84 ? -2.578 -9.206 -1.843 1.00 98.38 84 ALA A CA 1
ATOM 670 C C . ALA A 1 84 ? -3.078 -9.054 -0.396 1.00 98.38 84 ALA A C 1
ATOM 672 O O . ALA A 1 84 ? -3.815 -8.116 -0.094 1.00 98.38 84 ALA A O 1
ATOM 673 N N . SER A 1 85 ? -2.608 -9.907 0.521 1.00 98.44 85 SER A N 1
ATOM 674 C CA . SER A 1 85 ? -2.956 -9.826 1.947 1.00 98.44 85 SER A CA 1
ATOM 675 C C . SER A 1 85 ? -2.450 -8.532 2.593 1.00 98.44 85 SER A C 1
ATOM 677 O O . SER A 1 85 ? -3.207 -7.828 3.264 1.00 98.44 85 SER A O 1
ATOM 679 N N . GLY A 1 86 ? -1.193 -8.166 2.323 1.00 98.69 86 GLY A N 1
ATOM 680 C CA . GLY A 1 86 ? -0.614 -6.890 2.744 1.00 98.69 86 GLY A CA 1
ATOM 681 C C . GLY A 1 86 ? -1.325 -5.688 2.118 1.00 98.69 86 GLY A C 1
ATOM 682 O O . GLY A 1 86 ? -1.561 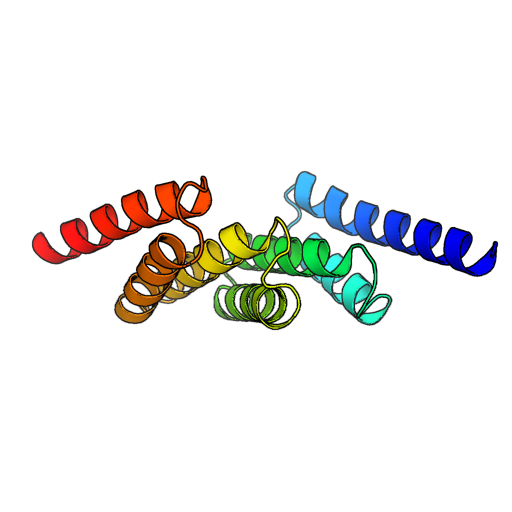-4.692 2.798 1.00 98.69 86 GLY A O 1
ATOM 683 N N . GLY A 1 87 ? -1.720 -5.790 0.848 1.00 98.81 87 GLY A N 1
ATOM 684 C CA . GLY A 1 87 ? -2.491 -4.764 0.153 1.00 98.81 87 GLY A CA 1
ATOM 685 C C . GLY A 1 87 ? -3.841 -4.520 0.822 1.00 98.81 87 GLY A C 1
ATOM 686 O O . GLY A 1 87 ? -4.184 -3.373 1.100 1.00 98.81 87 GLY A O 1
ATOM 687 N N . LEU A 1 88 ? -4.581 -5.581 1.172 1.00 98.81 88 LEU A N 1
ATOM 688 C CA . LEU A 1 88 ? -5.884 -5.433 1.831 1.00 98.81 88 LEU A CA 1
ATOM 689 C C . LEU A 1 88 ? -5.746 -4.803 3.220 1.00 98.81 88 LEU A C 1
ATOM 691 O O . LEU A 1 88 ? -6.524 -3.920 3.579 1.00 98.81 88 LEU A O 1
ATOM 695 N N . LEU A 1 89 ? -4.709 -5.189 3.970 1.00 98.88 89 LEU A N 1
ATOM 696 C CA . LEU A 1 89 ? -4.360 -4.523 5.225 1.00 98.88 89 LEU A CA 1
ATOM 697 C C . LEU A 1 89 ? -4.131 -3.025 5.000 1.00 98.88 89 LEU A C 1
ATOM 699 O O . LEU A 1 89 ? -4.675 -2.197 5.732 1.00 98.88 89 LEU A O 1
ATOM 703 N N . LYS A 1 90 ? -3.364 -2.658 3.974 1.00 98.88 90 LYS A N 1
ATOM 704 C CA . LYS A 1 90 ? -3.040 -1.261 3.690 1.00 98.88 90 LYS A CA 1
ATOM 705 C C . LYS A 1 90 ? -4.216 -0.435 3.176 1.00 98.88 90 LYS A C 1
ATOM 707 O O . LYS A 1 90 ? -4.243 0.761 3.463 1.00 98.88 90 LYS A O 1
ATOM 712 N N . ILE A 1 91 ? -5.224 -1.035 2.540 1.00 98.88 91 ILE A N 1
ATOM 713 C CA . ILE A 1 91 ? -6.519 -0.372 2.291 1.00 98.88 91 ILE A CA 1
ATOM 714 C C . ILE A 1 91 ? -7.145 0.046 3.623 1.00 98.88 91 ILE A C 1
ATOM 716 O O . ILE A 1 91 ? -7.443 1.223 3.809 1.00 98.88 91 ILE A O 1
ATOM 720 N N . GLY A 1 92 ? -7.282 -0.882 4.577 1.00 98.81 92 GLY A N 1
ATOM 721 C CA . GLY A 1 92 ? -7.879 -0.582 5.883 1.00 98.81 92 GLY A CA 1
ATOM 722 C C . GLY A 1 92 ? -7.096 0.484 6.657 1.00 98.81 92 GLY A C 1
ATOM 723 O O . GLY A 1 92 ? -7.676 1.391 7.253 1.00 98.81 92 GLY A O 1
ATOM 724 N N . LEU A 1 93 ? -5.761 0.434 6.601 1.00 98.88 93 LEU A N 1
ATOM 725 C CA . LEU A 1 93 ? -4.908 1.453 7.220 1.00 98.88 93 LEU A CA 1
ATOM 726 C C . LEU A 1 93 ? -5.017 2.821 6.529 1.00 98.88 93 LEU A C 1
ATOM 728 O O . LEU A 1 93 ? -5.004 3.842 7.218 1.00 98.88 93 LEU A O 1
ATOM 732 N N . SER A 1 94 ? -5.151 2.854 5.202 1.00 98.88 94 SER A N 1
ATOM 733 C CA . SER A 1 94 ? -5.345 4.094 4.438 1.00 98.88 94 SER A CA 1
ATOM 734 C C . SER A 1 94 ? -6.692 4.732 4.775 1.00 98.88 94 SER A C 1
ATOM 736 O O . SER A 1 94 ? -6.725 5.896 5.163 1.00 98.88 94 SER A O 1
ATOM 738 N N . GLN A 1 95 ? -7.772 3.946 4.785 1.00 98.88 95 GLN A N 1
ATOM 739 C CA . GLN A 1 95 ? -9.105 4.395 5.203 1.00 98.88 95 GLN A CA 1
ATOM 740 C C . GLN A 1 95 ? -9.096 4.972 6.618 1.00 98.88 95 GLN A C 1
ATOM 742 O O . GLN A 1 95 ? -9.703 6.010 6.882 1.00 98.88 95 GLN A O 1
ATOM 747 N N . TYR A 1 96 ? -8.365 4.336 7.538 1.00 98.62 96 TYR A N 1
ATOM 748 C CA . TYR A 1 96 ? -8.199 4.875 8.882 1.00 98.62 96 TYR A CA 1
ATOM 749 C C . TYR A 1 96 ? -7.452 6.216 8.872 1.00 98.62 96 TYR A C 1
ATOM 751 O O . TYR A 1 96 ? -7.842 7.138 9.586 1.00 98.62 96 TYR A O 1
ATOM 759 N N . GLY A 1 97 ? -6.394 6.341 8.063 1.00 97.94 97 GLY A N 1
ATOM 760 C CA . GLY A 1 97 ? -5.650 7.590 7.870 1.00 97.94 97 GLY A CA 1
ATOM 761 C C . GLY A 1 97 ? -6.504 8.734 7.312 1.00 97.94 97 GLY A C 1
ATOM 762 O O . GLY A 1 97 ? -6.280 9.890 7.665 1.00 97.94 97 GLY A O 1
ATOM 763 N N . GLU A 1 98 ? -7.521 8.412 6.511 1.00 98.19 98 GLU A N 1
ATOM 764 C CA . GLU A 1 98 ? -8.532 9.353 6.007 1.00 98.19 98 GLU A CA 1
ATOM 765 C C . GLU A 1 98 ? -9.634 9.687 7.026 1.00 98.19 98 GLU A C 1
ATOM 767 O O . GLU A 1 98 ? -10.505 10.507 6.746 1.00 98.19 98 GLU A O 1
ATOM 772 N N . GLY A 1 99 ? -9.646 9.043 8.195 1.00 97.69 99 GLY A N 1
ATOM 773 C CA . GLY A 1 99 ? -10.714 9.190 9.185 1.00 97.69 99 GLY A CA 1
ATOM 774 C C . GLY A 1 99 ? -11.981 8.385 8.874 1.00 97.69 99 GLY A C 1
ATOM 775 O O . GLY A 1 99 ? -12.967 8.501 9.601 1.00 97.69 99 GLY A O 1
ATOM 776 N N . LYS A 1 100 ? -11.967 7.519 7.852 1.00 98.25 100 LYS A N 1
ATOM 777 C CA . LYS A 1 100 ? -13.072 6.611 7.500 1.00 98.25 100 LYS A CA 1
ATOM 778 C C . LYS A 1 100 ? -13.063 5.379 8.414 1.00 98.25 100 LYS A C 1
ATOM 780 O O . LYS A 1 100 ? -12.846 4.254 7.967 1.00 98.25 100 LYS A O 1
ATOM 785 N N . VAL A 1 101 ? -13.250 5.594 9.716 1.00 97.94 101 VAL A N 1
ATOM 786 C CA . VAL A 1 101 ? -13.031 4.565 10.749 1.00 97.94 101 VAL A CA 1
ATOM 787 C C . VAL A 1 101 ? -13.897 3.319 10.538 1.00 97.94 101 VAL A C 1
ATOM 789 O O . VAL A 1 101 ? -13.382 2.210 10.661 1.00 97.94 101 VAL A O 1
ATOM 792 N N . ASP A 1 102 ? -15.168 3.474 10.166 1.00 97.75 102 ASP A N 1
ATOM 793 C CA . ASP A 1 102 ? -16.067 2.328 9.956 1.00 97.75 102 ASP A CA 1
ATOM 794 C C . ASP A 1 102 ? -15.640 1.478 8.752 1.00 97.75 102 ASP A C 1
ATOM 796 O O . ASP A 1 102 ? -15.608 0.250 8.831 1.00 97.75 102 ASP A O 1
ATOM 800 N N . GLN A 1 103 ? -15.222 2.126 7.658 1.00 98.44 103 GLN A N 1
ATOM 801 C CA . GLN A 1 103 ? -14.687 1.428 6.485 1.00 98.44 103 GLN A CA 1
ATOM 802 C C . GLN A 1 103 ? -13.385 0.706 6.828 1.00 98.44 103 GLN A C 1
ATOM 804 O O . GLN A 1 103 ? -13.209 -0.450 6.450 1.00 98.44 103 GLN A O 1
ATOM 809 N N . ALA A 1 104 ? -12.508 1.357 7.598 1.00 98.75 104 ALA A N 1
ATOM 810 C CA . ALA A 1 104 ? -11.264 0.752 8.047 1.00 98.75 104 ALA A CA 1
ATOM 811 C C . ALA A 1 104 ? -11.520 -0.525 8.855 1.00 98.75 104 ALA A C 1
ATOM 813 O O . ALA A 1 104 ? -10.874 -1.537 8.602 1.00 98.75 104 ALA A O 1
ATOM 814 N N . GLN A 1 105 ? -12.475 -0.508 9.793 1.00 98.69 105 GLN A N 1
ATOM 815 C CA . GLN A 1 105 ? -12.832 -1.702 10.565 1.00 98.69 105 GLN A CA 1
ATOM 816 C C . GLN A 1 105 ? -13.358 -2.820 9.658 1.00 98.69 105 GLN A C 1
ATOM 818 O O . GLN A 1 105 ? -12.828 -3.928 9.706 1.00 98.69 105 GLN A O 1
ATOM 823 N N . ALA A 1 106 ? -14.309 -2.517 8.771 1.00 98.62 106 ALA A N 1
ATOM 824 C CA . ALA A 1 106 ? -14.850 -3.504 7.837 1.00 98.62 106 ALA A CA 1
ATOM 825 C C . ALA A 1 106 ? -13.755 -4.125 6.947 1.00 98.62 106 ALA A C 1
ATOM 827 O O . ALA A 1 106 ? -13.691 -5.342 6.776 1.00 98.62 106 ALA A O 1
ATOM 828 N N . THR A 1 107 ? -12.838 -3.308 6.424 1.00 98.81 107 THR A N 1
ATOM 829 C CA . THR A 1 107 ? -11.727 -3.799 5.600 1.00 98.81 107 THR A CA 1
ATOM 830 C C . THR A 1 107 ? -10.750 -4.647 6.413 1.00 98.81 107 THR A C 1
ATOM 832 O O . THR A 1 107 ? -10.310 -5.693 5.945 1.00 98.81 107 THR A O 1
ATOM 835 N N . LEU A 1 108 ? -10.402 -4.245 7.638 1.00 98.81 108 LEU A N 1
ATOM 836 C CA . LEU A 1 108 ? -9.497 -5.030 8.482 1.00 98.81 108 LEU A CA 1
ATOM 837 C C . LEU A 1 108 ? -10.123 -6.377 8.881 1.00 98.81 108 LEU A C 1
ATOM 839 O O . LEU A 1 108 ? -9.422 -7.386 8.900 1.00 98.81 108 LEU A O 1
ATOM 843 N N . GLU A 1 109 ? -11.435 -6.435 9.122 1.00 98.75 109 GLU A N 1
ATOM 844 C CA . GLU A 1 109 ? -12.170 -7.697 9.314 1.00 98.75 109 GLU A CA 1
ATOM 845 C C . GLU A 1 109 ? -12.113 -8.577 8.056 1.00 98.75 109 GLU A C 1
ATOM 847 O O . GLU A 1 109 ? -11.940 -9.800 8.138 1.00 98.75 109 GLU A O 1
ATOM 852 N N . GLN A 1 110 ? -12.175 -7.957 6.875 1.00 98.50 110 GLN A N 1
ATOM 853 C CA . GLN A 1 110 ? -11.993 -8.650 5.605 1.00 98.50 110 GLN A CA 1
ATOM 854 C C . GLN A 1 110 ? -10.589 -9.261 5.476 1.00 98.50 110 GLN A C 1
ATOM 856 O O . GLN A 1 110 ? -10.470 -10.378 4.984 1.00 98.50 110 GLN A O 1
ATOM 861 N N . VAL A 1 111 ? -9.525 -8.602 5.957 1.00 98.50 111 VAL A N 1
ATOM 862 C CA . VAL A 1 111 ? -8.167 -9.193 5.964 1.00 98.50 111 VAL A CA 1
ATOM 863 C C . VAL A 1 111 ? -8.148 -10.498 6.756 1.00 98.50 111 VAL A C 1
ATOM 865 O O . VAL A 1 111 ? -7.604 -11.499 6.291 1.00 98.50 111 VAL A O 1
ATOM 868 N N . VAL A 1 112 ? -8.758 -10.493 7.943 1.00 98.38 112 VAL A N 1
ATOM 869 C CA . VAL A 1 112 ? -8.776 -11.649 8.850 1.00 98.38 112 VAL A CA 1
ATOM 870 C C . VAL A 1 112 ? -9.528 -12.830 8.244 1.00 98.38 112 VAL A C 1
ATOM 872 O O . VAL A 1 112 ? -9.090 -13.970 8.386 1.00 98.38 112 VAL A O 1
ATOM 875 N N . SER A 1 113 ? -10.644 -12.559 7.565 1.00 98.12 113 SER A N 1
ATOM 876 C CA . SER A 1 113 ? -11.471 -13.596 6.940 1.00 98.12 113 SER A CA 1
ATOM 877 C C . SER A 1 113 ? -10.909 -14.101 5.608 1.00 98.12 113 SER A C 1
ATOM 879 O O . SER A 1 113 ? -10.957 -15.302 5.356 1.00 98.12 113 SER A O 1
ATOM 881 N N . ALA A 1 114 ? -10.355 -13.220 4.770 1.00 96.12 114 ALA A N 1
ATOM 882 C CA . ALA A 1 114 ? -9.860 -13.574 3.440 1.00 96.12 114 ALA A CA 1
ATOM 883 C C . ALA A 1 114 ? -8.443 -14.172 3.449 1.00 96.12 114 ALA A C 1
ATOM 885 O O . ALA A 1 114 ? -8.127 -14.990 2.588 1.00 96.12 114 ALA A O 1
ATOM 886 N N . TYR A 1 115 ? -7.593 -13.790 4.410 1.00 95.75 115 TYR A N 1
ATOM 887 C CA . TYR A 1 115 ? -6.189 -14.222 4.481 1.00 95.75 115 TYR A CA 1
ATOM 888 C C . TYR A 1 115 ? -5.804 -14.788 5.861 1.00 95.75 115 TYR A C 1
ATOM 890 O O . TYR A 1 115 ? -4.832 -14.318 6.472 1.00 95.75 115 TYR A O 1
ATOM 898 N N . PRO A 1 116 ? -6.534 -15.792 6.385 1.00 97.25 116 PRO A N 1
ATOM 899 C CA . PRO A 1 116 ? -6.288 -16.330 7.718 1.00 97.25 116 PRO A CA 1
ATOM 900 C C . PRO A 1 116 ? -4.863 -16.889 7.851 1.00 97.25 116 PRO A C 1
ATOM 902 O O . PRO A 1 116 ? -4.327 -17.506 6.934 1.00 97.25 116 PRO A O 1
ATOM 905 N N . GLY A 1 117 ? -4.238 -16.669 9.011 1.00 95.94 117 GLY A N 1
ATOM 906 C CA . GLY A 1 117 ? -2.892 -17.171 9.320 1.00 95.94 117 GLY A CA 1
ATOM 907 C C . GLY A 1 117 ? -1.730 -16.344 8.755 1.00 95.94 117 GLY A C 1
ATOM 908 O O . GLY A 1 117 ? -0.583 -16.621 9.096 1.00 95.94 117 GLY A O 1
ATOM 909 N N . THR A 1 118 ? -2.000 -15.316 7.946 1.00 97.88 118 THR A N 1
ATOM 910 C CA . THR A 1 118 ? -0.962 -14.399 7.448 1.00 97.88 118 THR A CA 1
ATOM 911 C C . THR A 1 118 ? -0.562 -13.352 8.492 1.00 97.88 118 THR A C 1
ATOM 913 O O . THR A 1 118 ? -1.358 -12.976 9.358 1.00 97.88 118 THR A O 1
ATOM 916 N N . ASP A 1 119 ? 0.648 -12.800 8.370 1.00 98.12 119 ASP A N 1
ATOM 917 C CA . ASP A 1 119 ? 1.084 -11.663 9.196 1.00 98.12 119 ASP A CA 1
ATOM 918 C C . ASP A 1 119 ? 0.186 -10.431 9.005 1.00 98.12 119 ASP A C 1
ATOM 920 O O . ASP A 1 119 ? -0.052 -9.672 9.949 1.00 98.12 119 ASP A O 1
ATOM 924 N N . ALA A 1 120 ? -0.374 -10.259 7.802 1.00 98.31 120 ALA A N 1
ATOM 925 C CA . ALA A 1 120 ? -1.345 -9.211 7.517 1.00 98.31 120 ALA A CA 1
ATOM 926 C C . ALA A 1 120 ? -2.628 -9.386 8.344 1.00 98.31 120 ALA A C 1
ATOM 928 O O . ALA A 1 120 ? -3.102 -8.418 8.937 1.00 98.31 120 ALA A O 1
ATOM 929 N N . ALA A 1 121 ? -3.157 -10.611 8.447 1.00 98.50 121 ALA A N 1
ATOM 930 C CA . ALA A 1 121 ? -4.324 -10.903 9.277 1.00 98.50 121 ALA A CA 1
ATOM 931 C C . ALA A 1 121 ? -4.047 -10.680 10.767 1.00 98.50 121 ALA A C 1
ATOM 933 O O . ALA A 1 121 ? -4.877 -10.080 11.447 1.00 98.50 121 ALA A O 1
ATOM 934 N N . ARG A 1 122 ? -2.872 -11.083 11.269 1.00 98.62 122 ARG A N 1
ATOM 935 C CA . ARG A 1 122 ? -2.474 -10.798 12.658 1.00 98.62 122 ARG A CA 1
ATOM 936 C C . ARG A 1 122 ? -2.420 -9.290 12.922 1.00 98.62 122 ARG A C 1
ATOM 938 O O . ARG A 1 122 ? -3.060 -8.800 13.844 1.00 98.62 122 ARG A O 1
ATOM 945 N N . THR A 1 123 ? -1.758 -8.541 12.041 1.00 98.69 123 THR A N 1
ATOM 946 C CA . THR A 1 123 ? -1.663 -7.076 12.152 1.00 98.69 123 THR A CA 1
ATOM 947 C C . THR A 1 123 ? -3.038 -6.403 12.069 1.00 98.69 123 THR A C 1
ATOM 949 O O . THR A 1 123 ? -3.307 -5.428 12.774 1.00 98.69 123 THR A O 1
ATOM 952 N N . ALA A 1 124 ? -3.938 -6.921 11.228 1.00 98.75 124 ALA A N 1
ATOM 953 C CA . ALA A 1 124 ? -5.302 -6.419 11.122 1.00 98.75 124 ALA A CA 1
ATOM 954 C C . ALA A 1 124 ? -6.101 -6.630 12.417 1.00 98.75 124 ALA A C 1
ATOM 956 O O . ALA A 1 124 ? -6.804 -5.713 12.844 1.00 98.75 124 ALA A O 1
ATOM 957 N N . GLN A 1 125 ? -5.956 -7.787 13.075 1.00 98.56 125 GLN A N 1
ATOM 958 C CA . GLN A 1 125 ? -6.575 -8.060 14.378 1.00 98.56 125 GLN A CA 1
ATOM 959 C C . GLN A 1 125 ? -6.101 -7.068 15.447 1.00 98.56 125 GLN A C 1
ATOM 961 O O . GLN A 1 125 ? -6.934 -6.447 16.112 1.00 98.56 125 GLN A O 1
ATOM 966 N N . ASP A 1 126 ? -4.789 -6.858 15.562 1.00 98.44 126 ASP A N 1
ATOM 967 C CA . ASP A 1 126 ? -4.206 -5.930 16.541 1.00 98.44 126 ASP A CA 1
ATOM 968 C C . ASP A 1 126 ? -4.707 -4.494 16.319 1.00 98.44 126 ASP A C 1
ATOM 970 O O . ASP A 1 126 ? -5.047 -3.758 17.258 1.00 98.44 126 ASP A O 1
ATOM 974 N N . ARG A 1 127 ? -4.816 -4.087 15.047 1.00 98.25 127 ARG A N 1
ATOM 975 C CA . ARG A 1 127 ? -5.324 -2.763 14.692 1.00 98.25 127 ARG A CA 1
ATOM 976 C C . ARG A 1 127 ? -6.813 -2.616 14.992 1.00 98.25 127 ARG A C 1
ATOM 978 O O . ARG A 1 127 ? -7.202 -1.583 15.532 1.00 98.25 127 ARG A O 1
ATOM 985 N N . LEU A 1 128 ? -7.632 -3.623 14.690 1.00 97.88 128 LEU A N 1
ATOM 986 C CA . LEU A 1 128 ? -9.061 -3.630 15.023 1.00 97.88 128 LEU A CA 1
ATOM 987 C C . LEU A 1 128 ? -9.296 -3.452 16.521 1.00 97.88 128 LEU A C 1
ATOM 989 O O . LEU A 1 128 ? -10.106 -2.615 16.920 1.00 97.88 128 LEU A O 1
ATOM 993 N N . GLN A 1 129 ? -8.570 -4.208 17.347 1.00 97.38 129 GLN A N 1
ATOM 994 C CA . GLN A 1 129 ? -8.666 -4.093 18.801 1.00 97.38 129 GLN A CA 1
ATOM 995 C C . GLN A 1 129 ? -8.324 -2.674 19.258 1.00 97.38 129 GLN A C 1
ATOM 997 O O . GLN A 1 129 ? -9.096 -2.057 19.990 1.00 97.38 129 GLN A O 1
ATOM 1002 N N . SER A 1 130 ? -7.220 -2.123 18.749 1.00 97.44 130 SER A N 1
ATOM 1003 C CA . SER A 1 130 ? -6.775 -0.766 19.080 1.00 97.44 130 SER A CA 1
ATOM 1004 C C . SER A 1 130 ? -7.811 0.306 18.708 1.00 97.44 130 SER A C 1
ATOM 1006 O O . SER A 1 130 ? -8.071 1.213 19.497 1.00 97.44 130 SER A O 1
ATOM 1008 N N . ILE A 1 131 ? -8.431 0.200 17.526 1.00 96.19 131 ILE A N 1
ATOM 1009 C CA . ILE A 1 131 ? -9.467 1.140 17.063 1.00 96.19 131 ILE A CA 1
ATOM 1010 C C . ILE A 1 131 ? -10.695 1.087 17.979 1.00 96.19 131 ILE A C 1
ATOM 1012 O O . ILE A 1 131 ? -11.162 2.130 18.437 1.00 96.19 131 ILE A O 1
ATOM 1016 N N . ARG A 1 132 ? -11.195 -0.117 18.276 1.00 94.25 132 ARG A N 1
ATOM 1017 C CA . ARG A 1 132 ? -12.404 -0.316 19.089 1.00 94.25 132 ARG A CA 1
ATOM 1018 C C . ARG A 1 132 ? -12.215 0.155 20.529 1.00 94.25 132 ARG A C 1
ATOM 1020 O O . ARG A 1 132 ? -13.085 0.836 21.062 1.00 94.25 132 ARG A O 1
ATOM 1027 N N . LEU A 1 133 ? -11.063 -0.137 21.136 1.00 94.75 133 LEU A N 1
ATOM 1028 C CA . LEU A 1 133 ? -10.724 0.371 22.470 1.00 94.75 133 LEU A CA 1
ATOM 1029 C C . LEU A 1 133 ? -10.666 1.903 22.486 1.00 94.75 133 LEU A C 1
ATOM 1031 O O . LEU A 1 133 ? -11.204 2.536 23.390 1.00 94.75 133 LEU A O 1
ATOM 1035 N N . GLY A 1 134 ? -10.081 2.514 21.451 1.00 92.19 134 GLY A N 1
ATOM 1036 C CA . GLY A 1 134 ? -10.036 3.970 21.315 1.00 92.19 134 GLY A CA 1
ATOM 1037 C C . GLY A 1 134 ? -11.413 4.633 21.180 1.00 92.19 134 GLY A C 1
ATOM 1038 O O . GLY A 1 134 ? -11.551 5.796 21.549 1.00 92.19 134 GLY A O 1
ATOM 1039 N N . GLN A 1 135 ? -12.426 3.922 20.676 1.00 89.31 135 GLN A N 1
ATOM 1040 C CA . GLN A 1 135 ? -13.808 4.412 20.604 1.00 89.31 135 GLN A CA 1
ATOM 1041 C C . GLN A 1 135 ? -14.555 4.293 21.940 1.00 89.31 135 GLN A C 1
ATOM 1043 O O . GLN A 1 135 ? -15.424 5.111 22.203 1.00 89.31 135 GLN A O 1
ATOM 1048 N N . GLN A 1 136 ? -14.213 3.319 22.788 1.00 85.31 136 GLN A N 1
ATOM 1049 C CA . GLN A 1 136 ? -14.859 3.114 24.095 1.00 85.31 136 GLN A CA 1
ATOM 1050 C C . GLN A 1 136 ? -14.439 4.137 25.161 1.00 85.31 136 GLN A C 1
ATOM 1052 O O . GLN A 1 136 ? -15.122 4.282 26.170 1.00 85.31 136 GLN A O 1
ATOM 1057 N N . ILE A 1 137 ? -13.298 4.803 24.964 1.00 82.81 137 ILE A N 1
ATOM 1058 C CA . ILE A 1 137 ? -12.707 5.751 25.925 1.00 82.81 137 ILE A CA 1
ATOM 1059 C C . ILE A 1 137 ? -13.113 7.209 25.618 1.00 82.81 137 ILE A C 1
ATOM 1061 O O . ILE A 1 137 ? -12.858 8.101 26.426 1.00 82.81 137 ILE A O 1
ATOM 1065 N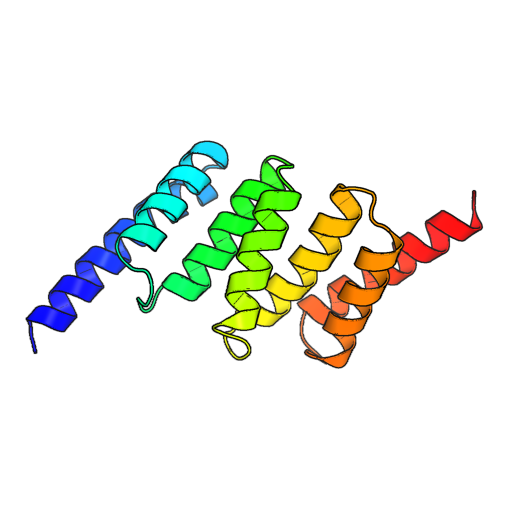 N . ARG A 1 138 ? -13.721 7.465 24.454 1.00 69.19 138 ARG A N 1
ATOM 1066 C CA . ARG A 1 138 ? -14.220 8.789 24.047 1.00 69.19 138 ARG A CA 1
ATOM 1067 C C . ARG A 1 138 ? -15.657 8.994 24.497 1.00 69.19 138 ARG A C 1
ATOM 1069 O O . ARG A 1 138 ? -15.977 10.160 24.808 1.00 69.19 138 ARG A O 1
#

Secondary structure (DSSP, 8-state):
-HHHHHHHHHHHHHHHHHHHHHHTT-HHHHHHHHHHHHHH-TTSTTHHHHHHHHHHHHHHTT-HHHHHHHHHHHHHH-TTSTTHHHHHHHHHHHHHHTT-HHHHHHHHHHHHHHSTTSHHHHHHHHHHHHHHHHHH--

Mean predicted aligned error: 3.39 Å

pLDDT: mean 95.55, std 8.4, range [52.81, 98.94]

Nearest PDB structures (foldseek):
  2xev-assembly1_A  TM=9.958E-01  e=2.680E-13  Xanthomonas campestris
  3qky-assembly1_A  TM=9.006E-01  e=1.823E-05  Rhodothermus marinus DSM 4252
  5efr-assembly1_A  TM=9.226E-01  e=6.447E-05  Rhodothermus marinus
  2yhc-assembly1_A  TM=8.882E-01  e=6.130E-05  Escherichia coli BL21(DE3)
  6lys-assembly1_D  TM=9.093E-01  e=2.398E-04  Escherichia coli K-12

Solvent-accessible surface area (backbone atoms only — not comparable to full-atom values): 6905 Å² total; per-residue (Å²): 113,71,67,63,55,49,53,52,50,52,50,52,51,53,50,47,55,19,49,51,30,43,75,71,66,39,27,69,63,14,29,56,39,27,50,55,43,43,71,76,32,69,84,42,96,55,32,62,57,37,28,45,50,29,15,50,21,24,44,77,71,67,39,23,74,62,12,28,52,27,18,49,51,29,36,74,76,36,65,85,42,94,56,20,49,51,22,40,31,47,32,15,52,19,32,40,74,70,65,39,51,70,60,13,47,56,34,21,53,45,24,39,71,75,35,67,93,38,72,38,16,54,53,23,52,58,49,46,53,53,54,54,56,59,59,74,78,108

Foldseek 3Di:
DVVVVVVLVVLVVLLVVLVVCVVVVVLVSSLVSLVVSCVSCVPDPCNLVSLQSNLVSCVSVLVLVSSLVSLVVSCVPPVPDPCNLVSLLSNLVSCVSVVVPVVSLVSLVVSCVSPPPDPSNVVSVVVNVVSVVVVVVD